Protein AF-A0A838Q785-F1 (afdb_monomer_lite)

Secondary structure (DSSP, 8-state):
--------------------S--PPPHHHHHHHHHIIIIISSPPPHHHHHHHHHHHHHHHHHHHHHHHHHHHHH-GGGGTTTTHHHHHHHIIIIIIIIHHHTTSS--GGGS-HHHHHHHHHHHHHHHHHHHHHHHHHHHH-

Radius of gyration: 18.6 Å; chains: 1; bounding box: 44×34×66 Å

Foldseek 3Di:
DDDDDDPDDDPPDPPDDDDDDDPQQALLLVVLQVCCCVPVVDGDDPVCSVVSSVVSVVVVLVVLLVVLLVVCVVPVVSCPPQQLVSLQVCCCPPVQHDSVVVVSDPHPVVDDPSNSVVSSVVSSVSRNVSSVVSVVVVVVD

Sequence (141 aa):
MNGSNESSSSTQQREQSPDDGEEQEPATVKAAETISEIILGHQLAENEKEIAGDLVHYATGAASGAVYGAAAELAPELTVGAGIPFGTAVWLIVDEGAVPLLGLSKRPTEYPLSTHIYALASHFVYGLTTDIVRRAVRSML

pLDDT: mean 85.97, std 19.48, range [34.5, 98.44]

Structure (mmCIF, N/CA/C/O backbone):
data_AF-A0A838Q785-F1
#
_entry.id   AF-A0A838Q785-F1
#
loop_
_atom_site.group_PDB
_atom_site.id
_atom_site.type_symbol
_atom_site.label_atom_id
_atom_site.label_alt_id
_atom_site.label_comp_id
_atom_site.label_asym_id
_atom_site.label_entity_id
_atom_site.label_seq_id
_atom_site.pdbx_PDB_ins_code
_atom_site.Cartn_x
_atom_site.Cartn_y
_atom_site.Cartn_z
_atom_site.occupancy
_atom_site.B_iso_or_equiv
_atom_site.auth_seq_id
_atom_site.auth_comp_id
_atom_site.auth_asym_id
_atom_site.auth_atom_id
_atom_site.pdbx_PDB_model_num
ATOM 1 N N . MET A 1 1 ? 22.700 -8.355 46.272 1.00 36.47 1 MET A N 1
ATOM 2 C CA . MET A 1 1 ? 22.015 -9.569 45.775 1.00 36.47 1 MET A CA 1
ATOM 3 C C . MET A 1 1 ? 20.771 -9.061 45.054 1.00 36.47 1 MET A C 1
ATOM 5 O O . MET A 1 1 ? 19.942 -8.468 45.722 1.00 36.47 1 MET A O 1
ATOM 9 N N . ASN A 1 2 ? 20.827 -8.853 43.731 1.00 35.06 2 ASN A N 1
ATOM 10 C CA . ASN A 1 2 ? 20.486 -9.832 42.675 1.00 35.06 2 ASN A CA 1
ATOM 11 C C . ASN A 1 2 ? 19.026 -10.299 42.837 1.00 35.06 2 ASN A C 1
ATOM 13 O O . ASN A 1 2 ? 18.711 -10.818 43.896 1.00 35.06 2 ASN A O 1
ATOM 17 N N . GLY A 1 3 ? 18.087 -10.184 41.904 1.00 37.78 3 GLY A N 1
ATOM 18 C CA . GLY A 1 3 ? 18.068 -9.846 40.484 1.00 37.78 3 GLY A CA 1
ATOM 19 C C . GLY A 1 3 ? 16.727 -10.363 39.919 1.00 37.78 3 GLY A C 1
ATOM 20 O O . GLY A 1 3 ? 16.067 -11.172 40.569 1.00 37.78 3 GLY A O 1
ATOM 21 N N . SER A 1 4 ? 16.372 -9.899 38.716 1.00 45.50 4 SER A N 1
ATOM 22 C CA . SER A 1 4 ? 15.449 -10.514 37.740 1.00 45.50 4 SER A CA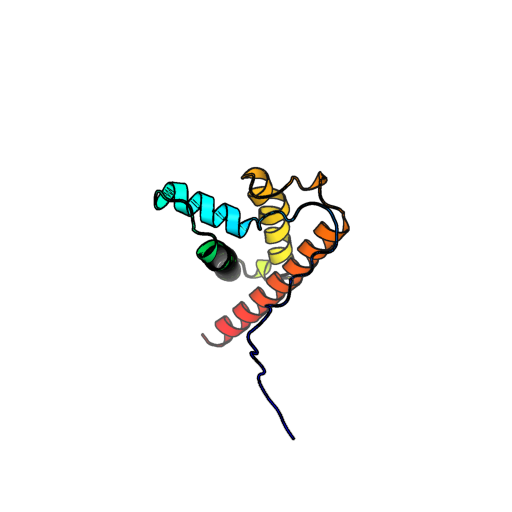 1
ATOM 23 C C . SER A 1 4 ? 13.982 -10.765 38.130 1.00 45.50 4 SER A C 1
ATOM 25 O O . SER A 1 4 ? 13.658 -11.760 38.771 1.00 45.50 4 SER A O 1
ATOM 27 N N . ASN A 1 5 ? 13.082 -9.972 37.539 1.00 41.78 5 ASN A N 1
ATOM 28 C CA . ASN A 1 5 ? 12.186 -10.558 36.540 1.00 41.78 5 ASN A CA 1
ATOM 29 C C . ASN A 1 5 ? 11.825 -9.511 35.473 1.00 41.78 5 ASN A C 1
ATOM 31 O O . ASN A 1 5 ? 10.878 -8.740 35.608 1.00 41.78 5 ASN A O 1
ATOM 35 N N . GLU A 1 6 ? 12.649 -9.470 34.429 1.00 46.41 6 GLU A N 1
ATOM 36 C CA . GLU A 1 6 ? 12.275 -8.923 33.131 1.00 46.41 6 GLU A CA 1
ATOM 37 C C . GLU A 1 6 ? 11.182 -9.825 32.549 1.00 46.41 6 GLU A C 1
ATOM 39 O O . GLU A 1 6 ? 11.419 -11.002 32.289 1.00 46.41 6 GLU A O 1
ATOM 44 N N . SER A 1 7 ? 9.988 -9.277 32.338 1.00 39.44 7 SER A N 1
ATOM 45 C CA . SER A 1 7 ? 9.044 -9.833 31.370 1.00 39.44 7 SER A CA 1
ATOM 46 C C . SER A 1 7 ? 9.024 -8.898 30.175 1.00 39.44 7 SER A C 1
ATOM 48 O O . SER A 1 7 ? 8.155 -8.043 30.027 1.00 39.44 7 SER A O 1
ATOM 50 N N . SER A 1 8 ? 10.052 -9.048 29.351 1.00 44.97 8 SER A N 1
ATOM 51 C CA . SER A 1 8 ? 10.097 -8.547 27.988 1.00 44.97 8 SER A CA 1
ATOM 52 C C . SER A 1 8 ? 9.021 -9.252 27.167 1.00 44.97 8 SER A C 1
ATOM 54 O O . SER A 1 8 ? 9.103 -10.459 26.954 1.00 44.97 8 SER A O 1
ATOM 56 N N . SER A 1 9 ? 8.040 -8.509 26.662 1.00 37.16 9 SER A N 1
ATOM 57 C CA . SER A 1 9 ? 7.435 -8.830 25.370 1.00 37.16 9 SER A CA 1
ATOM 58 C C . SER A 1 9 ? 6.746 -7.596 24.800 1.00 37.16 9 SER A C 1
ATOM 60 O O . SER A 1 9 ? 5.658 -7.215 25.216 1.00 37.16 9 SER A O 1
ATOM 62 N N . SER A 1 10 ? 7.474 -6.944 23.891 1.00 39.97 10 SER A N 1
ATOM 63 C CA . SER A 1 10 ? 6.944 -6.225 22.732 1.00 39.97 10 SER A CA 1
ATOM 64 C C . SER A 1 10 ? 5.705 -5.363 22.970 1.00 39.97 10 SER A C 1
ATOM 66 O O . SER A 1 10 ? 4.616 -5.662 22.490 1.00 39.97 10 SER A O 1
ATOM 68 N N . THR A 1 11 ? 5.915 -4.201 23.584 1.00 37.41 11 THR A N 1
ATOM 69 C CA . THR A 1 11 ? 5.222 -2.993 23.131 1.00 37.41 11 THR A CA 1
ATOM 70 C C . THR A 1 11 ? 5.623 -2.794 21.672 1.00 37.41 11 THR A C 1
ATOM 72 O O . THR A 1 11 ? 6.679 -2.224 21.390 1.00 37.41 11 THR A O 1
ATOM 75 N N . GLN A 1 12 ? 4.844 -3.370 20.751 1.00 43.16 12 GLN A N 1
ATOM 76 C CA . GLN A 1 12 ? 4.947 -3.025 19.346 1.00 43.16 12 GLN A CA 1
ATOM 77 C C . GLN A 1 12 ? 4.800 -1.514 19.251 1.00 43.16 12 GLN A C 1
ATOM 79 O O . GLN A 1 12 ? 3.942 -0.865 19.850 1.00 43.16 12 GLN A O 1
ATOM 84 N N . GLN A 1 13 ? 5.822 -0.982 18.621 1.00 34.50 13 GLN A N 1
ATOM 85 C CA . GLN A 1 13 ? 6.155 0.402 18.456 1.00 34.50 13 GLN A CA 1
ATOM 86 C C . GLN A 1 13 ? 4.940 1.113 17.868 1.00 34.50 13 GLN A C 1
ATOM 88 O O . GLN A 1 13 ? 4.628 0.911 16.702 1.00 34.50 13 GLN A O 1
ATOM 93 N N . ARG A 1 14 ? 4.246 1.913 18.695 1.00 47.00 14 ARG A N 1
ATOM 94 C CA . ARG A 1 14 ? 3.235 2.877 18.244 1.00 47.00 14 ARG A CA 1
ATOM 95 C C . ARG A 1 14 ? 3.743 3.513 16.953 1.00 47.00 14 ARG A C 1
ATOM 97 O O . ARG A 1 14 ? 4.736 4.246 16.996 1.00 47.00 14 ARG A O 1
ATOM 104 N N . GLU A 1 15 ? 3.056 3.268 15.845 1.00 45.94 15 GLU A N 1
ATOM 105 C CA . GLU A 1 15 ? 3.098 4.146 14.685 1.00 45.94 15 GLU A CA 1
ATOM 106 C C . GLU A 1 15 ? 2.505 5.476 15.154 1.00 45.94 15 GLU A C 1
ATOM 108 O O . GLU A 1 15 ? 1.298 5.709 15.137 1.00 45.94 15 GLU A O 1
ATOM 113 N N . GLN A 1 16 ? 3.367 6.309 15.741 1.00 38.91 16 GLN A N 1
ATOM 114 C CA . GLN A 1 16 ? 3.019 7.630 16.237 1.00 38.91 16 GLN A CA 1
ATOM 115 C C . GLN A 1 16 ? 2.728 8.513 15.027 1.00 38.91 16 GLN A C 1
ATOM 117 O O . GLN A 1 16 ? 3.597 9.221 14.523 1.00 38.91 16 GLN A O 1
ATOM 122 N N . SER A 1 17 ? 1.482 8.451 14.569 1.00 46.12 17 SER A N 1
ATOM 123 C CA . SER A 1 17 ? 0.870 9.545 13.833 1.00 46.12 17 SER A CA 1
ATOM 124 C C . SER A 1 17 ? 0.871 10.776 14.747 1.00 46.12 17 SER A C 1
ATOM 126 O O . SER A 1 17 ? 0.459 10.665 15.907 1.00 46.12 17 SER A O 1
ATOM 128 N N . PRO A 1 18 ? 1.369 11.936 14.291 1.00 43.34 18 PRO A N 1
ATOM 129 C CA . PRO A 1 18 ? 1.261 13.153 15.068 1.00 43.34 18 PRO A CA 1
ATOM 130 C C . PRO A 1 18 ? -0.193 13.652 15.039 1.00 43.34 18 PRO A C 1
ATOM 132 O O . PRO A 1 18 ? -0.737 13.895 13.965 1.00 43.34 18 PRO A O 1
ATOM 135 N N . ASP A 1 19 ? -0.723 13.871 16.244 1.00 53.00 19 ASP A N 1
ATOM 136 C CA . ASP A 1 19 ? -1.714 14.890 16.631 1.00 53.00 19 ASP A CA 1
ATOM 137 C C . ASP A 1 19 ? -3.201 14.495 16.835 1.00 53.00 19 ASP A C 1
ATOM 139 O O . ASP A 1 19 ? -3.930 14.141 15.912 1.00 53.00 19 ASP A O 1
ATOM 143 N N . ASP A 1 20 ? -3.596 14.654 18.107 1.00 42.72 20 ASP A N 1
ATOM 144 C CA . ASP A 1 20 ? -4.827 15.219 18.677 1.00 42.72 20 ASP A CA 1
ATOM 145 C C . ASP A 1 20 ? -6.227 14.597 18.475 1.00 42.72 20 ASP A C 1
ATOM 147 O O . ASP A 1 20 ? -6.873 14.702 17.437 1.00 42.72 20 ASP A O 1
ATOM 151 N N . GLY A 1 21 ? -6.780 14.132 19.609 1.00 42.91 21 GLY A N 1
ATOM 152 C CA . GLY A 1 21 ? -8.217 14.136 19.907 1.00 42.91 21 GLY A CA 1
ATOM 153 C C . GLY A 1 21 ? -9.016 12.937 19.391 1.00 42.91 21 GLY A C 1
ATOM 154 O O . GLY A 1 21 ? -9.473 12.927 18.252 1.00 42.91 21 GLY A O 1
ATOM 155 N N . GLU A 1 22 ? -9.279 12.000 20.309 1.00 47.72 22 GLU A N 1
ATOM 156 C CA . GLU A 1 22 ? -9.995 10.721 20.143 1.00 47.72 22 GLU A CA 1
ATOM 157 C C . GLU A 1 22 ? -9.150 9.609 19.503 1.00 47.72 22 GLU A C 1
ATOM 159 O O . GLU A 1 22 ? -8.783 9.674 18.330 1.00 47.72 22 GLU A O 1
ATOM 164 N N . GLU A 1 23 ? -8.858 8.566 20.295 1.00 57.09 23 GLU A N 1
ATOM 165 C CA . GLU A 1 23 ? -8.322 7.287 19.814 1.00 57.09 23 GLU A CA 1
ATOM 166 C C . GLU A 1 23 ? -9.351 6.665 18.861 1.00 57.09 23 GLU A C 1
ATOM 168 O O . GLU A 1 23 ? -10.248 5.929 19.260 1.00 57.09 23 GLU A O 1
ATOM 173 N N . GLN A 1 24 ? -9.278 7.040 17.587 1.00 69.06 24 GLN A N 1
ATOM 174 C CA . GLN A 1 24 ? -10.093 6.438 16.547 1.00 69.06 24 GLN A CA 1
ATOM 175 C C . GLN A 1 24 ? -9.517 5.075 16.200 1.00 69.06 24 GLN A C 1
ATOM 177 O O . GLN A 1 24 ? -8.323 4.954 15.925 1.00 69.06 24 GLN A O 1
ATOM 182 N N . GLU A 1 25 ? -10.381 4.066 16.153 1.00 81.62 25 GLU A N 1
ATOM 183 C CA . GLU A 1 25 ? -9.978 2.753 15.668 1.00 81.62 25 GLU A CA 1
ATOM 184 C C . GLU A 1 25 ? -9.424 2.842 14.236 1.00 81.62 25 GLU A C 1
ATOM 186 O O . GLU A 1 25 ? -10.004 3.554 13.397 1.00 81.62 25 GLU A O 1
ATOM 191 N N . PRO A 1 26 ? -8.328 2.116 13.936 1.00 90.00 26 PRO A N 1
ATOM 192 C CA . PRO A 1 26 ? -7.744 2.076 12.605 1.00 90.00 26 PRO A CA 1
ATOM 193 C C . PRO A 1 26 ? -8.765 1.665 11.542 1.00 90.00 26 PRO A C 1
ATOM 195 O O . PRO A 1 26 ? -9.590 0.775 11.751 1.00 90.00 26 PRO A O 1
ATOM 198 N N . ALA A 1 27 ? -8.667 2.264 10.355 1.00 91.56 27 ALA A N 1
ATOM 199 C CA . ALA A 1 27 ? -9.552 1.946 9.234 1.00 91.56 27 ALA A CA 1
ATOM 200 C C . ALA A 1 27 ? -9.538 0.452 8.861 1.00 91.56 27 ALA A C 1
ATOM 202 O O . ALA A 1 27 ? -10.552 -0.093 8.434 1.00 91.56 27 ALA A O 1
ATOM 203 N N . THR A 1 28 ? -8.400 -0.217 9.044 1.00 91.25 28 THR A N 1
ATOM 204 C CA . THR A 1 28 ? -8.234 -1.650 8.782 1.00 91.25 28 THR A CA 1
ATOM 205 C C . THR A 1 28 ? -8.975 -2.518 9.793 1.00 91.25 28 THR A C 1
ATOM 207 O O . THR A 1 28 ? -9.556 -3.525 9.398 1.00 91.25 28 THR A O 1
ATOM 210 N N . VAL A 1 29 ? -9.032 -2.103 11.063 1.00 93.31 29 VAL A N 1
ATOM 211 C CA . VAL A 1 29 ? -9.843 -2.757 12.101 1.00 93.31 29 VAL A CA 1
ATOM 212 C C . VAL A 1 29 ? -11.322 -2.619 11.761 1.00 93.31 29 VAL A C 1
ATOM 214 O O . VAL A 1 29 ? -12.012 -3.627 11.651 1.00 93.31 29 VAL A O 1
ATOM 217 N N . LYS A 1 30 ? -11.788 -1.403 11.454 1.00 93.62 30 LYS A N 1
ATOM 218 C CA . LYS A 1 30 ? -13.184 -1.171 11.039 1.00 93.62 30 LYS A CA 1
ATOM 219 C C . LYS A 1 30 ? -13.560 -1.952 9.780 1.00 93.62 30 LYS A C 1
ATOM 221 O O . LYS A 1 30 ? -14.676 -2.459 9.660 1.00 93.62 30 LYS A O 1
ATOM 226 N N . ALA A 1 31 ? -12.634 -2.065 8.827 1.00 92.69 31 ALA A N 1
ATOM 227 C CA . ALA A 1 31 ? -12.824 -2.888 7.640 1.00 92.69 31 ALA A CA 1
ATOM 228 C C . ALA A 1 31 ? -12.941 -4.373 8.009 1.00 92.69 31 ALA A C 1
ATOM 230 O O . ALA A 1 31 ? -13.843 -5.050 7.519 1.00 92.69 31 ALA A O 1
ATOM 231 N N . ALA A 1 32 ? -12.067 -4.871 8.886 1.00 93.19 32 ALA A N 1
ATOM 232 C CA . ALA A 1 32 ? -12.105 -6.248 9.361 1.00 93.19 32 ALA A CA 1
ATOM 233 C C . ALA A 1 32 ? -13.408 -6.563 10.110 1.00 93.19 32 ALA A C 1
ATOM 235 O O . ALA A 1 32 ? -14.019 -7.600 9.857 1.00 93.19 32 ALA A O 1
ATOM 236 N N . GLU A 1 33 ? -13.876 -5.653 10.963 1.00 94.25 33 GLU A N 1
ATOM 237 C CA . GLU A 1 33 ? -15.164 -5.765 11.653 1.00 94.25 33 GLU A CA 1
ATOM 238 C C . GLU A 1 33 ? -16.324 -5.804 10.659 1.00 94.25 33 GLU A C 1
ATOM 240 O O . GLU A 1 33 ? -17.125 -6.735 10.697 1.00 94.25 33 GLU A O 1
ATOM 245 N N . THR A 1 34 ? -16.362 -4.867 9.706 1.00 92.19 34 THR A N 1
ATOM 246 C CA . THR A 1 34 ? -17.395 -4.822 8.657 1.00 92.19 34 THR A CA 1
ATOM 247 C C . THR A 1 34 ? -17.432 -6.129 7.858 1.00 92.19 34 THR A C 1
ATOM 249 O O . THR A 1 34 ? -18.500 -6.675 7.579 1.00 92.19 34 THR A O 1
ATOM 252 N N . ILE A 1 35 ? -16.262 -6.667 7.500 1.00 92.19 35 ILE A N 1
ATOM 253 C CA . ILE A 1 35 ? -16.138 -7.950 6.797 1.00 92.19 35 ILE A CA 1
ATOM 254 C C . ILE A 1 35 ? -16.646 -9.099 7.675 1.00 92.19 35 ILE A C 1
ATOM 256 O O . ILE A 1 35 ? -17.406 -9.940 7.193 1.00 92.19 35 ILE A O 1
ATOM 260 N N . SER A 1 36 ? -16.250 -9.141 8.947 1.00 92.94 36 SER A N 1
ATOM 261 C CA . SER A 1 36 ? -16.668 -10.180 9.889 1.00 92.94 36 SER A CA 1
ATOM 262 C C . SER A 1 36 ? -18.183 -10.180 10.084 1.00 92.94 36 SER A C 1
ATOM 264 O O . SER A 1 36 ? -18.823 -11.225 9.971 1.00 92.94 36 SER A O 1
ATOM 266 N N . GLU A 1 37 ? -18.789 -9.012 10.279 1.00 93.19 37 GLU A N 1
ATOM 267 C CA . GLU A 1 37 ? -20.236 -8.889 10.450 1.00 93.19 37 GLU A CA 1
ATOM 268 C C . GLU A 1 37 ? -21.004 -9.343 9.205 1.00 93.19 37 GLU A C 1
ATOM 270 O O . GLU A 1 37 ? -21.963 -10.108 9.316 1.00 93.19 37 GLU A O 1
ATOM 275 N N . ILE A 1 38 ? -20.577 -8.910 8.015 1.00 93.50 38 ILE A N 1
ATOM 276 C CA . ILE A 1 38 ? -21.291 -9.190 6.762 1.00 93.50 38 ILE A CA 1
ATOM 277 C C . ILE A 1 38 ? -21.089 -10.637 6.299 1.00 93.50 38 ILE A C 1
ATOM 279 O O . ILE A 1 38 ? -22.028 -11.256 5.795 1.00 93.50 38 ILE A O 1
ATOM 283 N N . ILE A 1 39 ? -19.870 -11.169 6.419 1.00 93.44 39 ILE A N 1
ATOM 284 C CA . ILE A 1 39 ? -19.494 -12.462 5.830 1.00 93.44 39 ILE A CA 1
ATOM 285 C C . ILE A 1 39 ? -19.565 -13.594 6.857 1.00 93.44 39 ILE A C 1
ATOM 287 O O . ILE A 1 39 ? -20.065 -14.672 6.535 1.00 93.44 39 ILE A O 1
ATOM 291 N N . LEU A 1 40 ? -19.062 -13.370 8.074 1.00 91.75 40 LEU A N 1
ATOM 292 C CA . LEU A 1 40 ? -18.986 -14.389 9.130 1.00 91.75 40 LEU A CA 1
ATOM 293 C C . LEU A 1 40 ? -20.184 -14.332 10.089 1.00 91.75 40 LEU A C 1
ATOM 295 O O . LEU A 1 40 ? -20.439 -15.296 10.810 1.00 91.75 40 LEU A O 1
ATOM 299 N N . GLY A 1 41 ? -20.943 -13.232 10.077 1.00 92.94 41 GLY A N 1
ATOM 300 C CA . GLY A 1 41 ? -22.153 -13.062 10.877 1.00 92.94 41 GLY A CA 1
ATOM 301 C C . GLY A 1 41 ? -21.891 -12.766 12.354 1.00 92.94 41 GLY A C 1
ATOM 302 O O . GLY A 1 41 ? -22.788 -12.964 13.174 1.00 92.94 41 GLY A O 1
ATOM 303 N N . HIS A 1 42 ? -20.684 -12.321 12.715 1.00 92.12 42 HIS A N 1
ATOM 304 C CA . HIS A 1 42 ? -20.349 -11.943 14.087 1.00 92.12 42 HIS A CA 1
ATOM 305 C C . HIS A 1 42 ? -19.394 -10.747 14.144 1.00 92.12 42 HIS A C 1
ATOM 307 O O . HIS A 1 42 ? -18.607 -10.516 13.228 1.00 92.12 42 HIS A O 1
ATOM 313 N N . GLN A 1 43 ? -19.449 -10.015 15.256 1.00 93.31 43 GLN A N 1
ATOM 314 C CA . GLN A 1 43 ? -18.463 -8.989 15.596 1.00 93.31 43 GLN A CA 1
ATOM 315 C C . GLN A 1 43 ? -17.145 -9.638 16.024 1.00 93.31 43 GLN A C 1
ATOM 317 O O . GLN A 1 43 ? -17.148 -10.737 16.588 1.00 93.31 43 GLN A O 1
ATOM 322 N N . LEU A 1 44 ? -16.031 -8.958 15.759 1.00 92.50 44 LEU A N 1
ATOM 323 C CA . LEU A 1 44 ? -14.720 -9.370 16.253 1.00 92.50 44 LEU A CA 1
ATOM 324 C C . LEU A 1 44 ? -14.622 -9.097 17.756 1.00 92.50 44 LEU A C 1
ATOM 326 O O . LEU A 1 44 ? -15.061 -8.050 18.237 1.00 92.50 44 LEU A O 1
ATOM 330 N N . ALA A 1 45 ? -14.033 -10.026 18.503 1.00 92.44 45 ALA A N 1
ATOM 331 C CA . ALA A 1 45 ? -13.664 -9.763 19.887 1.00 92.44 45 ALA A CA 1
ATOM 332 C C . ALA A 1 45 ? -12.483 -8.777 19.948 1.00 92.44 45 ALA A C 1
ATOM 334 O O . ALA A 1 45 ? -11.659 -8.722 19.038 1.00 92.44 45 ALA A O 1
ATOM 335 N N . GLU A 1 46 ? -12.349 -8.031 21.048 1.00 89.88 46 GLU A N 1
ATOM 336 C CA . GLU A 1 46 ? -11.272 -7.037 21.228 1.00 89.88 46 GLU A CA 1
ATOM 337 C C . GLU A 1 46 ? -9.866 -7.613 20.992 1.00 89.88 46 GLU A C 1
ATOM 339 O O . GLU A 1 46 ? -9.012 -6.970 20.392 1.00 89.88 46 GLU A O 1
ATOM 344 N N . ASN A 1 47 ? -9.629 -8.865 21.392 1.00 90.88 47 ASN A N 1
ATOM 345 C CA . ASN A 1 47 ? -8.348 -9.542 21.182 1.00 90.88 47 ASN A CA 1
ATOM 346 C C . ASN A 1 47 ? -8.112 -10.006 19.729 1.00 90.88 47 ASN A C 1
ATOM 348 O O . ASN A 1 47 ? -7.021 -10.478 19.419 1.00 90.88 47 ASN A O 1
ATOM 352 N N . GLU A 1 48 ? -9.129 -9.953 18.868 1.00 91.50 48 GLU A N 1
ATOM 353 C CA . GLU A 1 48 ? -9.060 -10.338 17.453 1.00 91.50 48 GLU A CA 1
ATOM 354 C C . GLU A 1 48 ? -8.867 -9.124 16.541 1.00 91.50 48 GLU A C 1
ATOM 356 O O . GLU A 1 48 ? -8.294 -9.267 15.461 1.00 91.50 48 GLU A O 1
ATOM 361 N N . LYS A 1 49 ? -9.312 -7.937 16.978 1.00 92.56 49 LYS A N 1
ATOM 362 C CA . LYS A 1 49 ? -9.295 -6.699 16.186 1.00 92.56 49 LYS A CA 1
ATOM 363 C C . LYS A 1 49 ? -7.919 -6.368 15.624 1.00 92.56 49 LYS A C 1
ATOM 365 O O . LYS A 1 49 ? -7.814 -6.086 14.436 1.00 92.56 49 LYS A O 1
ATOM 370 N N . GLU A 1 50 ? -6.877 -6.442 16.451 1.00 91.94 50 GLU A N 1
ATOM 371 C CA 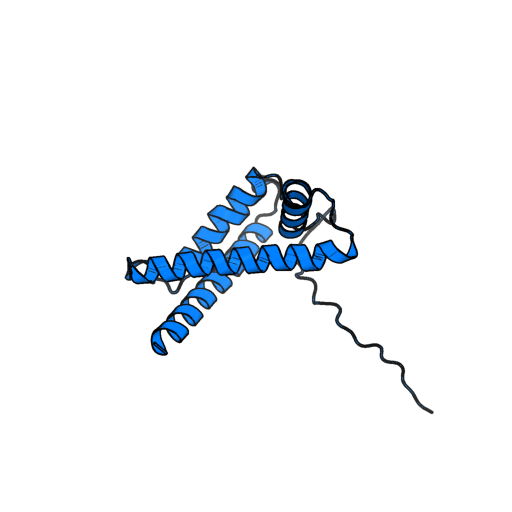. GLU A 1 50 ? -5.499 -6.132 16.045 1.00 91.94 50 GLU A CA 1
ATOM 372 C C . GLU A 1 50 ? -5.034 -7.057 14.911 1.00 91.94 50 GLU A C 1
ATOM 374 O O . GLU A 1 50 ? -4.715 -6.598 13.817 1.00 91.94 50 GLU A O 1
ATOM 379 N N . ILE A 1 51 ? -5.117 -8.374 15.122 1.00 94.56 51 ILE A N 1
ATOM 380 C CA . ILE A 1 51 ? -4.687 -9.376 14.136 1.00 94.56 51 ILE A CA 1
ATOM 381 C C . ILE A 1 51 ? -5.518 -9.282 12.851 1.00 94.56 51 ILE A C 1
ATOM 383 O O . ILE A 1 51 ? -4.989 -9.422 11.746 1.00 94.56 51 ILE A O 1
ATOM 387 N N . ALA A 1 52 ? -6.827 -9.064 12.975 1.00 93.00 52 ALA A N 1
ATOM 388 C CA . ALA A 1 52 ? -7.714 -8.954 11.827 1.00 93.00 52 ALA A CA 1
ATOM 389 C C . ALA A 1 52 ? -7.457 -7.660 11.034 1.00 93.00 52 ALA A C 1
ATOM 391 O O . ALA A 1 52 ? -7.445 -7.688 9.801 1.00 93.00 52 ALA A O 1
ATOM 392 N N . GLY A 1 53 ? -7.192 -6.549 11.726 1.00 93.44 53 GLY A N 1
ATOM 393 C CA . GLY A 1 53 ? -6.778 -5.285 11.124 1.00 93.44 53 GLY A CA 1
ATOM 394 C C . GLY A 1 53 ? -5.460 -5.421 10.364 1.00 93.44 53 GLY A C 1
ATOM 395 O O . GLY A 1 53 ? -5.388 -5.035 9.196 1.00 93.44 53 GLY A O 1
ATOM 396 N N . ASP A 1 54 ? -4.449 -6.047 10.966 1.00 94.94 54 ASP A N 1
ATOM 397 C CA . ASP A 1 54 ? -3.166 -6.327 10.310 1.00 94.94 54 ASP A CA 1
ATOM 398 C C . ASP A 1 54 ? -3.343 -7.217 9.080 1.00 94.94 54 ASP A C 1
ATOM 400 O O . ASP A 1 54 ? -2.758 -6.964 8.024 1.00 94.94 54 ASP A O 1
ATOM 404 N N . LEU A 1 55 ? -4.193 -8.242 9.178 1.00 96.44 55 LEU A N 1
ATOM 405 C CA . LEU A 1 55 ? -4.492 -9.113 8.048 1.00 96.44 55 LEU A CA 1
ATOM 406 C C . LEU A 1 55 ? -5.100 -8.324 6.884 1.00 96.44 55 LEU A C 1
ATOM 408 O O . LEU A 1 55 ? -4.661 -8.491 5.745 1.00 96.44 55 LEU A O 1
ATOM 412 N N . VAL A 1 56 ? -6.072 -7.445 7.152 1.00 95.44 56 VAL A N 1
ATOM 413 C CA . VAL A 1 56 ? -6.652 -6.562 6.128 1.00 95.44 56 VAL A CA 1
ATOM 414 C C . VAL A 1 56 ? -5.593 -5.618 5.556 1.00 95.44 56 VAL A C 1
ATOM 416 O O . VAL A 1 56 ? -5.546 -5.433 4.336 1.00 95.44 56 VAL A O 1
ATOM 419 N N . HIS A 1 57 ? -4.720 -5.063 6.399 1.00 94.56 57 HIS A N 1
ATOM 420 C CA . HIS A 1 57 ? -3.638 -4.176 5.976 1.00 94.56 57 HIS A CA 1
ATOM 421 C C . HIS A 1 57 ? -2.689 -4.878 4.994 1.00 94.56 57 HIS A C 1
ATOM 423 O O . HIS A 1 57 ? -2.523 -4.442 3.849 1.00 94.56 57 HIS A O 1
ATOM 429 N N . TYR A 1 58 ? -2.126 -6.020 5.398 1.00 96.38 58 TYR A N 1
ATOM 430 C CA . TYR A 1 58 ? -1.200 -6.787 4.569 1.00 96.38 58 TYR A CA 1
ATOM 431 C C . TYR A 1 58 ? -1.866 -7.358 3.319 1.00 96.38 58 TYR A C 1
ATOM 433 O O . TYR A 1 58 ? -1.245 -7.355 2.256 1.00 96.38 58 TYR A O 1
ATOM 441 N N . ALA A 1 59 ? -3.121 -7.811 3.404 1.00 96.69 59 ALA A N 1
ATOM 442 C CA . ALA A 1 59 ? -3.858 -8.298 2.240 1.00 96.69 59 ALA A CA 1
ATOM 443 C C . ALA A 1 59 ? -4.075 -7.185 1.205 1.00 96.69 59 ALA A C 1
ATOM 445 O O . ALA A 1 59 ? -3.851 -7.402 0.012 1.00 96.69 59 ALA A O 1
ATOM 446 N N . THR A 1 60 ? -4.446 -5.985 1.656 1.00 95.50 60 THR A N 1
ATOM 447 C CA . THR A 1 60 ? -4.640 -4.817 0.784 1.00 95.50 60 THR A CA 1
ATOM 448 C C . THR A 1 60 ? -3.329 -4.402 0.116 1.00 95.50 60 THR A C 1
ATOM 450 O O . THR A 1 60 ? -3.292 -4.195 -1.102 1.00 95.50 60 THR A O 1
ATOM 453 N N . GLY A 1 61 ? -2.234 -4.348 0.882 1.00 96.44 61 GLY A N 1
ATOM 454 C CA . GLY A 1 61 ? -0.897 -4.079 0.352 1.00 96.44 61 GLY A CA 1
ATOM 455 C C . GLY A 1 61 ? -0.459 -5.134 -0.667 1.00 96.44 61 GLY A C 1
ATOM 456 O O . GLY A 1 61 ? -0.132 -4.811 -1.808 1.00 96.44 61 GLY A O 1
ATOM 457 N N . ALA A 1 62 ? -0.541 -6.418 -0.316 1.00 97.62 62 ALA A N 1
ATOM 458 C CA . ALA A 1 62 ? -0.155 -7.511 -1.206 1.00 97.62 62 ALA A CA 1
ATOM 459 C C . ALA A 1 62 ? -0.964 -7.516 -2.515 1.00 97.62 62 ALA A C 1
ATOM 461 O O . ALA A 1 62 ? -0.383 -7.654 -3.594 1.00 97.62 62 ALA A O 1
ATOM 462 N N . ALA A 1 63 ? -2.284 -7.312 -2.443 1.00 97.81 63 ALA A N 1
ATOM 463 C CA . ALA A 1 63 ? -3.141 -7.217 -3.622 1.00 97.81 63 ALA A CA 1
ATOM 464 C C . ALA A 1 63 ? -2.754 -6.025 -4.512 1.00 97.81 63 ALA A C 1
ATOM 466 O O . ALA A 1 63 ? -2.616 -6.177 -5.727 1.00 97.81 63 ALA A O 1
ATOM 467 N N . SER A 1 64 ? -2.504 -4.859 -3.912 1.00 97.38 64 SER A N 1
ATOM 468 C CA . SER A 1 64 ? -2.062 -3.662 -4.637 1.00 97.38 64 SER A CA 1
ATOM 469 C C . SER A 1 64 ? -0.713 -3.886 -5.330 1.00 97.38 64 SER A C 1
ATOM 471 O O . SER A 1 64 ? -0.551 -3.547 -6.504 1.00 97.38 64 SER A O 1
ATOM 473 N N . GLY A 1 65 ? 0.246 -4.512 -4.641 1.00 97.50 65 GLY A N 1
ATOM 474 C CA . GLY A 1 65 ? 1.542 -4.884 -5.208 1.00 97.50 65 GLY A CA 1
ATOM 475 C C . GLY A 1 65 ? 1.430 -5.909 -6.342 1.00 97.50 65 GLY A C 1
ATOM 476 O O . GLY A 1 65 ? 2.133 -5.787 -7.345 1.00 97.50 65 GLY A O 1
ATOM 477 N N . ALA A 1 66 ? 0.512 -6.875 -6.241 1.00 97.69 66 ALA A N 1
ATOM 478 C CA . ALA A 1 66 ? 0.239 -7.836 -7.310 1.00 97.69 66 ALA A CA 1
ATOM 479 C C . ALA A 1 66 ? -0.337 -7.154 -8.561 1.00 97.69 66 ALA A C 1
ATOM 481 O O . ALA A 1 66 ? 0.105 -7.445 -9.675 1.00 97.69 66 ALA A O 1
ATOM 482 N N . VAL A 1 67 ? -1.266 -6.205 -8.385 1.00 97.31 67 VAL A N 1
ATOM 483 C CA . VAL A 1 67 ? -1.792 -5.376 -9.482 1.00 97.31 67 VAL A CA 1
ATOM 484 C C . VAL A 1 67 ? -0.668 -4.577 -10.140 1.00 97.31 67 VAL A C 1
ATOM 486 O O . VAL A 1 67 ? -0.555 -4.589 -11.365 1.00 97.31 67 VAL A O 1
ATOM 489 N N . TYR A 1 68 ? 0.202 -3.938 -9.350 1.00 97.62 68 TYR A N 1
ATOM 490 C CA . TYR A 1 68 ? 1.357 -3.211 -9.881 1.00 97.62 68 TYR A CA 1
ATOM 491 C C . TYR A 1 68 ? 2.319 -4.123 -10.647 1.00 97.62 68 TYR A C 1
ATOM 493 O O . TYR A 1 68 ? 2.730 -3.788 -11.756 1.00 97.62 68 TYR A O 1
ATOM 501 N N . GLY A 1 69 ? 2.643 -5.291 -10.088 1.00 96.75 69 GLY A N 1
ATOM 502 C CA . GLY A 1 69 ? 3.487 -6.292 -10.733 1.00 96.75 69 GLY A CA 1
ATOM 503 C C . GLY A 1 69 ? 2.920 -6.734 -12.081 1.00 96.75 69 GLY A C 1
ATOM 504 O O . GLY A 1 69 ? 3.633 -6.689 -13.076 1.00 96.75 69 GLY A O 1
ATOM 505 N N . ALA A 1 70 ? 1.632 -7.078 -12.143 1.00 97.06 70 ALA A N 1
ATOM 506 C CA . ALA A 1 70 ? 0.971 -7.446 -13.395 1.00 97.06 70 ALA A CA 1
ATOM 507 C C . ALA A 1 70 ? 0.966 -6.293 -14.414 1.00 97.06 70 ALA A C 1
ATOM 509 O O . ALA A 1 70 ? 1.272 -6.503 -15.588 1.00 97.06 70 ALA A O 1
ATOM 510 N N . ALA A 1 71 ? 0.669 -5.068 -13.973 1.00 96.44 71 ALA A N 1
ATOM 511 C CA . ALA A 1 71 ? 0.671 -3.889 -14.834 1.00 96.44 71 ALA A CA 1
ATOM 512 C C . ALA A 1 71 ? 2.068 -3.587 -15.402 1.00 96.44 71 ALA A C 1
ATOM 514 O O . ALA A 1 71 ? 2.188 -3.271 -16.584 1.00 96.44 71 ALA A O 1
ATOM 515 N N . ALA A 1 72 ? 3.119 -3.745 -14.595 1.00 96.38 72 ALA A N 1
ATOM 516 C CA . ALA A 1 72 ? 4.506 -3.555 -15.012 1.00 96.38 72 ALA A CA 1
ATOM 517 C C . ALA A 1 72 ? 4.943 -4.525 -16.123 1.00 96.38 72 ALA A C 1
ATOM 519 O O . ALA A 1 72 ? 5.809 -4.179 -16.923 1.00 96.38 72 ALA A O 1
ATOM 520 N N . GLU A 1 73 ? 4.346 -5.718 -16.190 1.00 95.44 73 GLU A N 1
ATOM 521 C CA . GLU A 1 73 ? 4.620 -6.690 -17.254 1.00 95.44 73 GLU A CA 1
ATOM 522 C C . GLU A 1 73 ? 3.872 -6.394 -18.552 1.00 95.44 73 GLU A C 1
ATOM 524 O O . GLU A 1 73 ? 4.358 -6.712 -19.636 1.00 95.44 73 GLU A O 1
ATOM 529 N N . LEU A 1 74 ? 2.698 -5.770 -18.455 1.00 96.50 74 LEU A N 1
ATOM 530 C CA . LEU A 1 74 ? 1.896 -5.389 -19.618 1.00 96.50 74 LEU A CA 1
ATOM 531 C C . LEU A 1 74 ? 2.337 -4.047 -20.217 1.00 96.50 74 LEU A C 1
ATOM 533 O O . LEU A 1 74 ? 2.247 -3.864 -21.429 1.00 96.50 74 LEU A O 1
ATOM 537 N N . ALA A 1 75 ? 2.800 -3.121 -19.377 1.00 95.56 75 ALA A N 1
ATOM 538 C CA . ALA A 1 75 ? 3.230 -1.780 -19.756 1.00 95.56 75 ALA A CA 1
ATOM 539 C C . ALA A 1 75 ? 4.475 -1.381 -18.940 1.00 95.56 75 ALA A C 1
ATOM 541 O O . ALA A 1 75 ? 4.357 -0.763 -17.873 1.00 95.56 75 ALA A O 1
ATOM 542 N N . PRO A 1 76 ? 5.688 -1.727 -19.413 1.00 92.25 76 PRO A N 1
ATOM 543 C CA . PRO A 1 76 ? 6.934 -1.437 -18.705 1.00 92.25 76 PRO A CA 1
ATOM 544 C C . PRO A 1 76 ? 7.155 0.054 -18.418 1.00 92.25 76 PRO A C 1
ATOM 546 O O . PRO A 1 76 ? 7.875 0.393 -17.474 1.00 92.25 76 PRO A O 1
ATOM 549 N N . GLU A 1 77 ? 6.521 0.959 -19.173 1.00 93.62 77 GLU A N 1
ATOM 550 C CA . GLU A 1 77 ? 6.587 2.404 -18.930 1.00 93.62 77 GLU A CA 1
ATOM 551 C C . GLU A 1 77 ? 6.017 2.791 -17.554 1.00 93.62 77 GLU A C 1
ATOM 553 O O . GLU A 1 77 ? 6.455 3.779 -16.966 1.00 93.62 77 GLU A O 1
ATOM 558 N N . LEU A 1 78 ? 5.114 1.981 -16.982 1.00 90.50 78 LEU A N 1
ATOM 559 C CA . LEU A 1 78 ? 4.564 2.178 -15.632 1.00 90.50 78 LEU A CA 1
ATOM 560 C C . LEU A 1 78 ? 5.595 1.944 -14.515 1.00 90.50 78 LEU A C 1
ATOM 562 O O . LEU A 1 78 ? 5.343 2.252 -13.349 1.00 90.50 78 LEU A O 1
ATOM 566 N N . THR A 1 79 ? 6.771 1.409 -14.851 1.00 91.69 79 THR A N 1
ATOM 567 C CA . THR A 1 79 ? 7.883 1.234 -13.902 1.00 91.69 79 THR A CA 1
ATOM 568 C C . THR A 1 79 ? 8.787 2.465 -13.799 1.00 91.69 79 THR A C 1
ATOM 570 O O . THR A 1 79 ? 9.668 2.527 -12.931 1.00 91.69 79 THR A O 1
ATOM 573 N N . VAL A 1 80 ? 8.580 3.471 -14.660 1.00 91.31 80 VAL A N 1
ATOM 574 C CA . VAL A 1 80 ? 9.298 4.747 -14.585 1.00 91.31 80 VAL A CA 1
ATOM 575 C C . VAL A 1 80 ? 8.979 5.438 -13.256 1.00 91.31 80 VAL A C 1
ATOM 577 O O . VAL A 1 80 ? 7.839 5.466 -12.801 1.00 91.31 80 VAL A O 1
ATOM 580 N N . GLY A 1 81 ? 10.009 5.993 -12.612 1.00 92.81 81 GLY A N 1
ATOM 581 C CA . GLY A 1 81 ? 9.872 6.620 -11.295 1.00 92.81 81 GLY A CA 1
ATOM 582 C C . GLY A 1 81 ? 9.935 5.644 -10.116 1.00 92.81 81 GLY A C 1
ATOM 583 O O . GLY A 1 81 ? 9.558 6.024 -9.014 1.00 92.81 81 GLY A O 1
ATOM 584 N N . ALA A 1 82 ? 10.415 4.412 -10.332 1.00 93.88 82 ALA A N 1
ATOM 585 C CA . ALA A 1 82 ? 10.735 3.442 -9.279 1.00 93.88 82 ALA A CA 1
ATOM 586 C C . ALA A 1 82 ? 9.578 3.192 -8.293 1.00 93.88 82 ALA A C 1
ATOM 588 O O . ALA A 1 82 ? 9.774 3.201 -7.084 1.00 93.88 82 ALA A O 1
ATOM 589 N N . GLY A 1 83 ? 8.352 3.047 -8.804 1.00 95.50 83 GLY A N 1
ATOM 590 C CA . GLY A 1 83 ? 7.163 2.787 -7.986 1.00 95.50 83 GLY A CA 1
ATOM 591 C C . GLY A 1 83 ? 6.608 3.990 -7.212 1.00 95.50 83 GLY A C 1
ATOM 592 O O . GLY A 1 83 ? 5.530 3.876 -6.634 1.00 95.50 83 GLY A O 1
ATOM 593 N N . ILE A 1 84 ? 7.254 5.163 -7.241 1.00 97.50 84 ILE A N 1
ATOM 594 C CA . ILE A 1 84 ? 6.743 6.379 -6.579 1.00 97.50 84 ILE A CA 1
ATOM 595 C C . ILE A 1 84 ? 5.374 6.815 -7.134 1.00 97.50 84 ILE A C 1
ATOM 597 O O . ILE A 1 84 ? 4.469 7.061 -6.329 1.00 97.50 84 ILE A O 1
ATOM 601 N N . PRO A 1 85 ? 5.142 6.862 -8.467 1.00 97.31 85 PRO A N 1
ATOM 602 C CA . PRO A 1 85 ? 3.811 7.172 -8.993 1.00 97.31 85 PRO A CA 1
ATOM 603 C C . PRO A 1 85 ? 2.749 6.158 -8.553 1.00 97.31 85 PRO A C 1
ATOM 605 O O . PRO A 1 85 ? 1.619 6.540 -8.265 1.00 97.31 85 PRO A O 1
ATOM 608 N N . PHE A 1 86 ? 3.119 4.878 -8.445 1.00 97.62 86 PHE A N 1
ATOM 609 C CA . PHE A 1 86 ? 2.229 3.830 -7.948 1.00 97.62 86 PHE A CA 1
ATOM 610 C C . PHE A 1 86 ? 1.860 4.052 -6.476 1.00 97.62 86 PHE A C 1
ATOM 612 O O . PHE A 1 86 ? 0.677 4.086 -6.155 1.00 97.62 86 PHE A O 1
ATOM 619 N N . GLY A 1 87 ? 2.841 4.285 -5.599 1.00 97.38 87 GLY A N 1
ATOM 620 C CA . GLY A 1 87 ? 2.582 4.606 -4.192 1.00 97.38 87 GLY A CA 1
ATOM 621 C C . GLY A 1 87 ? 1.677 5.832 -4.032 1.00 97.38 87 GLY A C 1
ATOM 622 O O . GLY A 1 87 ? 0.703 5.792 -3.287 1.00 97.38 87 GLY A O 1
ATOM 623 N N . THR A 1 88 ? 1.931 6.884 -4.818 1.00 97.88 88 THR A N 1
ATOM 624 C CA . THR A 1 88 ? 1.080 8.090 -4.868 1.00 97.88 88 THR A CA 1
ATOM 625 C C . THR A 1 88 ? -0.363 7.756 -5.244 1.00 97.88 88 THR A C 1
ATOM 627 O O . THR A 1 88 ? -1.298 8.272 -4.637 1.00 97.88 88 THR A O 1
ATOM 630 N N . ALA A 1 89 ? -0.551 6.898 -6.251 1.00 97.38 89 ALA A N 1
ATOM 631 C CA . ALA A 1 89 ? -1.875 6.478 -6.687 1.00 97.38 89 ALA A CA 1
ATOM 632 C C . ALA A 1 89 ? -2.598 5.666 -5.604 1.00 97.38 89 ALA A C 1
ATOM 634 O O . ALA A 1 89 ? -3.790 5.874 -5.406 1.00 97.38 89 ALA A O 1
ATOM 635 N N . VAL A 1 90 ? -1.889 4.792 -4.880 1.00 97.50 90 VAL A N 1
ATOM 636 C CA . VAL A 1 90 ? -2.463 4.043 -3.752 1.00 97.50 90 VAL A CA 1
ATOM 637 C C . VAL A 1 90 ? -2.925 4.995 -2.652 1.00 97.50 90 VAL A C 1
ATOM 639 O O . VAL A 1 90 ? -4.087 4.916 -2.276 1.00 97.50 90 VAL A O 1
ATOM 642 N N . TRP A 1 91 ? -2.085 5.942 -2.2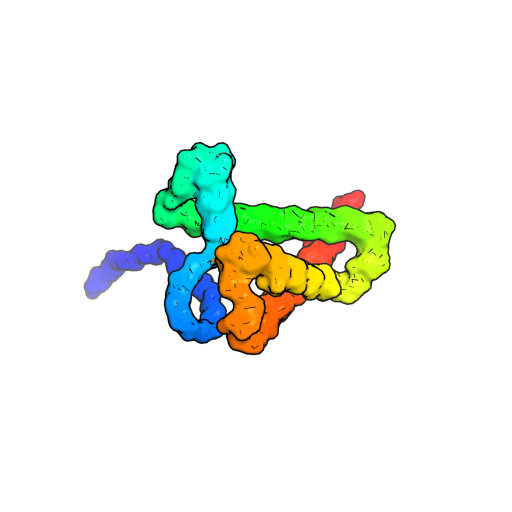21 1.00 97.44 91 TRP A N 1
ATOM 643 C CA . TRP A 1 91 ? -2.475 6.962 -1.238 1.00 97.44 91 TRP A CA 1
ATOM 644 C C . TRP A 1 91 ? -3.739 7.716 -1.673 1.00 97.44 91 TRP A C 1
ATOM 646 O O . TRP A 1 91 ? -4.721 7.793 -0.940 1.00 97.44 91 TRP A O 1
ATOM 656 N N . LEU A 1 92 ? -3.751 8.222 -2.908 1.00 97.50 92 LEU A N 1
ATOM 657 C CA . LEU A 1 92 ? -4.869 9.019 -3.406 1.00 97.50 92 LEU A CA 1
ATOM 658 C C . LEU A 1 92 ? -6.169 8.207 -3.520 1.00 97.50 92 LEU A C 1
ATOM 660 O O . LEU A 1 92 ? -7.253 8.719 -3.254 1.00 97.50 92 LEU A O 1
ATOM 664 N N . ILE A 1 93 ? -6.082 6.954 -3.966 1.00 96.8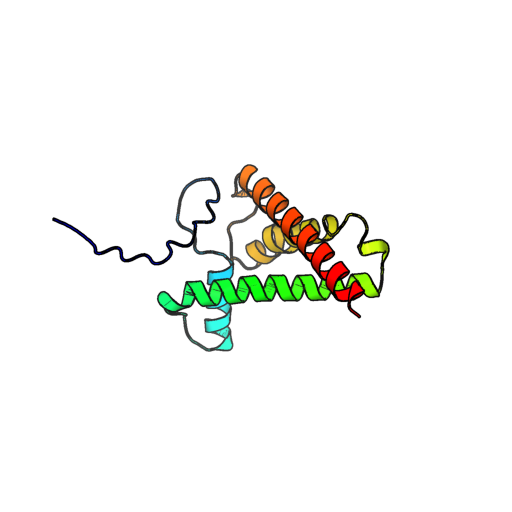1 93 ILE A N 1
ATOM 665 C CA . ILE A 1 93 ? -7.260 6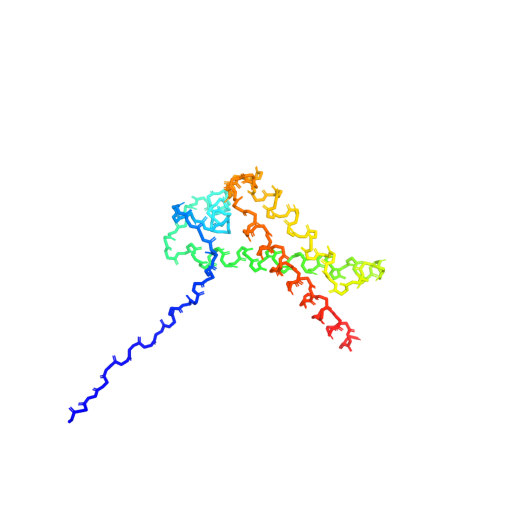.112 -4.196 1.00 96.81 93 ILE A CA 1
ATOM 666 C C . ILE A 1 93 ? -7.779 5.529 -2.883 1.00 96.81 93 ILE A C 1
ATOM 668 O O . ILE A 1 93 ? -8.992 5.469 -2.691 1.00 96.81 93 ILE A O 1
ATOM 672 N N . VAL A 1 94 ? -6.887 5.074 -2.005 1.00 94.50 94 VAL A N 1
ATOM 673 C CA . VAL A 1 94 ? -7.245 4.351 -0.783 1.00 94.50 94 VAL A CA 1
ATOM 674 C C . VAL A 1 94 ? -7.484 5.333 0.357 1.00 94.50 94 VAL A C 1
ATOM 676 O O . VAL A 1 94 ? -8.623 5.437 0.811 1.00 94.50 94 VAL A O 1
ATOM 679 N N . ASP A 1 95 ? -6.466 6.089 0.763 1.00 91.62 95 ASP A N 1
ATOM 680 C CA . ASP A 1 95 ? -6.510 6.933 1.964 1.00 91.62 95 ASP A CA 1
ATOM 681 C C . ASP A 1 95 ? -7.387 8.171 1.766 1.00 91.62 95 ASP A C 1
ATOM 683 O O . ASP A 1 95 ? -8.195 8.511 2.627 1.00 91.62 95 ASP A O 1
ATOM 687 N N . GLU A 1 96 ? -7.272 8.831 0.613 1.00 94.00 96 GLU A N 1
ATOM 688 C CA . GLU A 1 96 ? -8.035 10.056 0.328 1.00 94.00 96 GLU A CA 1
ATOM 689 C C . GLU A 1 96 ? -9.414 9.775 -0.294 1.00 94.00 96 GLU A C 1
ATOM 691 O O . GLU A 1 96 ? -10.256 10.672 -0.393 1.00 94.00 96 GLU A O 1
ATOM 696 N N . GLY A 1 97 ? -9.653 8.535 -0.731 1.00 95.31 97 GLY A N 1
ATOM 697 C CA . GLY A 1 97 ? -10.822 8.146 -1.516 1.00 95.31 97 GLY A CA 1
ATOM 698 C C . GLY A 1 97 ? -11.652 7.051 -0.859 1.00 95.31 97 GLY A C 1
ATOM 699 O O . GLY A 1 97 ? -12.685 7.322 -0.244 1.00 95.31 97 GLY A O 1
ATOM 700 N N . ALA A 1 98 ? -11.234 5.800 -1.041 1.00 94.12 98 ALA A N 1
ATOM 701 C CA . ALA A 1 98 ? -12.010 4.620 -0.682 1.00 94.12 98 ALA A CA 1
ATOM 702 C C . ALA A 1 98 ? -12.288 4.534 0.823 1.00 94.12 98 ALA A C 1
ATOM 704 O O . ALA A 1 98 ? -13.431 4.309 1.213 1.00 94.12 98 ALA A O 1
ATOM 705 N N . VAL A 1 99 ? -11.275 4.746 1.664 1.00 93.38 99 VAL A N 1
ATOM 706 C CA . VAL A 1 99 ? -11.396 4.629 3.122 1.00 93.38 99 VAL A CA 1
ATOM 707 C C . VAL A 1 99 ? -12.412 5.645 3.684 1.00 93.38 99 VAL A C 1
ATOM 709 O O . VAL A 1 99 ? -13.359 5.211 4.351 1.00 93.38 99 VAL A O 1
ATOM 712 N N . PRO A 1 100 ? -12.340 6.954 3.360 1.00 93.06 100 PRO A N 1
ATOM 713 C CA . PRO A 1 100 ? -13.370 7.916 3.753 1.00 93.06 100 PRO A CA 1
ATOM 714 C C . PRO A 1 100 ? -14.746 7.627 3.144 1.00 93.06 100 PRO A C 1
ATOM 716 O O . PRO A 1 100 ? -15.763 7.755 3.826 1.00 93.06 100 PRO A O 1
ATOM 719 N N . LEU A 1 101 ? -14.805 7.241 1.863 1.00 94.94 101 LEU A N 1
ATOM 720 C CA . LEU A 1 101 ? -16.072 6.995 1.162 1.00 94.94 101 LEU A CA 1
ATOM 721 C C . LEU A 1 101 ? -16.840 5.803 1.753 1.00 94.94 101 LEU A C 1
ATOM 723 O O . LEU A 1 101 ? -18.070 5.812 1.765 1.00 94.94 101 LEU A O 1
ATOM 727 N N . LEU A 1 102 ? -16.118 4.807 2.267 1.00 93.31 102 LEU A N 1
ATOM 728 C CA . LEU A 1 102 ? -16.676 3.651 2.967 1.00 93.31 102 LEU A CA 1
ATOM 729 C C . LEU A 1 102 ? -16.986 3.934 4.448 1.00 93.31 102 LEU A C 1
ATOM 731 O O . LEU A 1 102 ? -17.479 3.049 5.140 1.00 93.31 102 LEU A O 1
ATOM 735 N N . GLY A 1 103 ? -16.715 5.147 4.944 1.00 92.06 103 GLY A N 1
ATOM 736 C CA . GLY A 1 103 ? -16.942 5.521 6.343 1.00 92.06 103 GLY A CA 1
ATOM 737 C C . GLY A 1 103 ? -15.943 4.903 7.325 1.00 92.06 103 GLY A C 1
ATOM 738 O O . GLY A 1 103 ? -16.198 4.877 8.528 1.00 92.06 103 GLY A O 1
ATOM 739 N N . LEU A 1 104 ? -14.806 4.409 6.830 1.00 91.38 104 LEU A N 1
ATOM 740 C CA . LEU A 1 104 ? -13.774 3.761 7.642 1.00 91.38 104 LEU A CA 1
ATOM 741 C C . LEU A 1 104 ? -12.827 4.783 8.306 1.00 91.38 104 LEU A C 1
ATOM 743 O O . LEU A 1 104 ? -12.183 4.471 9.306 1.00 91.38 104 LEU A O 1
ATOM 747 N N . SER A 1 105 ? -12.785 6.027 7.819 1.00 91.38 105 SER A N 1
ATOM 748 C CA . SER A 1 105 ? -12.061 7.155 8.430 1.00 91.38 105 SER A CA 1
ATOM 749 C C . SER A 1 105 ? -12.889 8.444 8.416 1.00 91.38 105 SER A C 1
ATOM 751 O O . SER A 1 105 ? -13.956 8.507 7.801 1.00 91.38 105 SER A O 1
ATOM 753 N N . LYS A 1 106 ? -12.367 9.505 9.051 1.00 90.75 106 LYS A N 1
ATOM 754 C CA . LYS A 1 106 ? -12.847 10.879 8.826 1.00 90.75 106 LYS A CA 1
ATOM 755 C C . LYS A 1 106 ? -12.614 11.297 7.369 1.00 90.75 106 LYS A C 1
ATOM 757 O O . LYS A 1 106 ? -11.843 10.660 6.641 1.00 90.75 106 LYS A O 1
ATOM 762 N N . ARG A 1 107 ? -13.269 12.376 6.933 1.00 91.88 107 ARG A N 1
ATOM 763 C CA . ARG A 1 107 ? -13.032 12.952 5.602 1.00 91.88 107 ARG A CA 1
ATOM 764 C C . ARG A 1 107 ? -11.623 13.547 5.526 1.00 91.88 107 ARG A C 1
ATOM 766 O O . ARG A 1 107 ? -11.153 14.086 6.526 1.00 91.88 107 ARG A O 1
ATOM 773 N N . PRO A 1 108 ? -11.002 13.580 4.334 1.00 89.19 108 PRO A N 1
ATOM 774 C CA . PRO A 1 108 ? -9.704 14.220 4.127 1.00 89.19 108 PRO A CA 1
ATOM 775 C C . PRO A 1 108 ? -9.591 15.623 4.730 1.00 89.19 108 PRO A C 1
ATOM 777 O O . PRO A 1 108 ? -8.633 15.946 5.410 1.00 89.19 108 PRO A O 1
ATOM 780 N N . THR A 1 109 ? -10.627 16.449 4.574 1.00 92.38 109 THR A N 1
ATOM 781 C CA . THR A 1 109 ? -10.642 17.837 5.064 1.00 92.38 109 THR A CA 1
ATOM 782 C C . THR A 1 109 ? -10.622 17.982 6.589 1.00 92.38 109 THR A C 1
ATOM 784 O O . THR A 1 109 ? -10.532 19.104 7.080 1.00 92.38 109 THR A O 1
ATOM 787 N N . GLU A 1 110 ? -10.794 16.889 7.333 1.00 92.56 110 GLU A N 1
ATOM 788 C CA . GLU A 1 110 ? -10.812 16.873 8.800 1.00 92.56 110 GLU A CA 1
ATOM 789 C C . GLU A 1 110 ? -9.440 16.544 9.406 1.00 92.56 110 GLU A C 1
ATOM 791 O O . GLU A 1 110 ? -9.258 16.724 10.609 1.00 92.56 110 GLU A O 1
ATOM 796 N N . TYR A 1 111 ? -8.481 16.082 8.598 1.00 90.31 111 TYR A N 1
ATOM 797 C CA . TYR A 1 111 ? -7.114 15.819 9.041 1.00 90.31 111 TYR A CA 1
ATOM 798 C C . TYR A 1 111 ? -6.207 17.039 8.806 1.00 90.31 111 TYR A C 1
ATOM 800 O O . TYR A 1 111 ? -6.408 17.804 7.857 1.00 90.31 111 TYR A O 1
ATOM 808 N N . PRO A 1 112 ? -5.183 17.256 9.652 1.00 94.69 112 PRO A N 1
ATOM 809 C CA . PRO A 1 112 ? -4.203 18.301 9.406 1.00 94.69 112 PRO A CA 1
ATOM 810 C C . PRO A 1 112 ? -3.331 17.957 8.190 1.00 94.69 112 PRO A C 1
ATOM 812 O O . PRO A 1 112 ? -3.068 16.794 7.882 1.00 94.69 112 PRO A O 1
ATOM 815 N N . LEU A 1 113 ? -2.807 18.987 7.513 1.00 94.12 113 LEU A N 1
ATOM 816 C CA . LEU A 1 113 ? -1.948 18.820 6.329 1.00 94.12 113 LEU A CA 1
ATOM 817 C C . LEU A 1 113 ? -0.721 17.926 6.599 1.00 94.12 113 LEU A C 1
ATOM 819 O O . LEU A 1 113 ? -0.258 17.221 5.704 1.00 94.12 113 LEU A O 1
ATOM 823 N N . SER A 1 114 ? -0.205 17.932 7.830 1.00 94.25 114 SER A N 1
ATOM 824 C CA . SER A 1 114 ? 0.888 17.058 8.268 1.00 94.25 114 SER A CA 1
ATOM 825 C C . SER A 1 114 ? 0.550 15.573 8.125 1.00 94.25 114 SER A C 1
ATOM 827 O O . SER A 1 114 ? 1.416 14.812 7.696 1.00 94.25 114 SER A O 1
ATOM 829 N N . THR A 1 115 ? -0.687 15.164 8.420 1.00 93.25 115 THR A N 1
ATOM 830 C CA . THR A 1 115 ? -1.145 13.774 8.280 1.00 93.25 115 THR A CA 1
ATOM 831 C C . THR A 1 115 ? -1.136 13.345 6.820 1.00 93.25 115 THR A C 1
ATOM 833 O O . THR A 1 115 ? -0.598 12.288 6.506 1.00 93.25 115 THR A O 1
ATOM 836 N N . HIS A 1 116 ? -1.623 14.193 5.909 1.00 93.56 116 HIS A N 1
ATOM 837 C CA . HIS A 1 116 ? -1.588 13.906 4.471 1.00 93.56 116 HIS A CA 1
ATOM 838 C C . HIS A 1 116 ? -0.159 13.781 3.939 1.00 93.56 116 HIS A C 1
ATOM 840 O O . HIS A 1 116 ? 0.147 12.868 3.177 1.00 93.56 116 HIS A O 1
ATOM 846 N N . ILE A 1 117 ? 0.742 14.674 4.359 1.00 96.38 117 ILE A N 1
ATOM 847 C CA . ILE A 1 117 ? 2.153 14.621 3.953 1.00 96.38 117 ILE A CA 1
ATOM 848 C C . ILE A 1 117 ? 2.822 13.354 4.493 1.00 96.38 117 ILE A C 1
ATOM 850 O O . ILE A 1 117 ? 3.574 12.703 3.767 1.00 96.38 117 ILE A O 1
ATOM 854 N N . TYR A 1 118 ? 2.551 12.996 5.748 1.00 96.25 118 TYR A N 1
ATOM 855 C CA . TYR A 1 118 ? 3.074 11.778 6.357 1.00 96.25 118 TYR A CA 1
ATOM 856 C C . TYR A 1 118 ? 2.559 10.519 5.646 1.00 96.25 118 TYR A C 1
ATOM 858 O O . TYR A 1 118 ? 3.355 9.644 5.296 1.00 96.25 118 TYR A O 1
ATOM 866 N N . ALA A 1 119 ? 1.254 10.450 5.372 1.00 94.88 119 ALA A N 1
ATOM 867 C CA . ALA A 1 119 ? 0.639 9.348 4.640 1.00 94.88 119 ALA A CA 1
ATOM 868 C C . ALA A 1 119 ? 1.228 9.226 3.226 1.00 94.88 119 ALA A C 1
ATOM 870 O O . ALA A 1 119 ? 1.655 8.142 2.827 1.00 94.88 119 ALA A O 1
ATOM 871 N N . LEU A 1 120 ? 1.364 10.342 2.505 1.00 97.56 120 LEU A N 1
ATOM 872 C CA . LEU A 1 120 ? 1.975 10.380 1.176 1.00 97.56 120 LEU A CA 1
ATOM 873 C C . LEU A 1 120 ? 3.439 9.914 1.194 1.00 97.56 120 LEU A C 1
ATOM 875 O O . LEU A 1 120 ? 3.845 9.111 0.354 1.00 97.56 120 LEU A O 1
ATOM 879 N N . ALA A 1 121 ? 4.236 10.382 2.157 1.00 98.12 121 ALA A N 1
ATOM 880 C CA . ALA A 1 121 ? 5.630 9.968 2.303 1.00 98.12 121 ALA A CA 1
ATOM 881 C C . ALA A 1 121 ? 5.749 8.467 2.613 1.00 98.12 121 ALA A C 1
ATOM 883 O O . ALA A 1 121 ? 6.589 7.779 2.029 1.00 98.12 121 ALA A O 1
ATOM 884 N N . SER A 1 122 ? 4.876 7.942 3.473 1.00 97.44 122 SER A N 1
ATOM 885 C CA . SER A 1 122 ? 4.803 6.507 3.772 1.00 97.44 122 SER A CA 1
ATOM 886 C C . SER A 1 122 ? 4.466 5.702 2.515 1.00 97.44 122 SER A C 1
ATOM 888 O O . SER A 1 122 ? 5.104 4.691 2.218 1.00 97.44 122 SER A O 1
ATOM 890 N N . HIS A 1 123 ? 3.552 6.212 1.691 1.00 97.94 123 HIS A N 1
ATOM 891 C CA . HIS A 1 123 ? 3.190 5.599 0.420 1.00 97.94 123 HIS A CA 1
ATOM 892 C C . HIS A 1 123 ? 4.288 5.682 -0.645 1.00 97.94 123 HIS A C 1
ATOM 894 O O . HIS A 1 123 ? 4.415 4.770 -1.464 1.00 97.94 123 HIS A O 1
ATOM 900 N N . PHE A 1 124 ? 5.137 6.710 -0.624 1.00 98.38 124 PHE A N 1
ATOM 901 C CA . PHE A 1 124 ? 6.349 6.736 -1.448 1.00 98.38 124 PHE A CA 1
ATOM 902 C C . PHE A 1 124 ? 7.299 5.604 -1.064 1.00 98.38 124 PHE A C 1
ATOM 904 O O . PHE A 1 124 ? 7.792 4.898 -1.944 1.00 98.38 124 PHE A O 1
ATOM 911 N N . VAL A 1 125 ? 7.527 5.396 0.237 1.00 98.44 125 VAL A N 1
ATOM 912 C CA . VAL A 1 125 ? 8.368 4.295 0.730 1.00 98.44 125 VAL A CA 1
ATOM 913 C C . VAL A 1 125 ? 7.771 2.945 0.338 1.00 98.44 125 VAL A C 1
ATOM 915 O O . VAL A 1 125 ? 8.496 2.085 -0.168 1.00 98.44 125 VAL A O 1
ATOM 918 N N . TYR A 1 126 ? 6.459 2.772 0.496 1.00 98.06 126 TYR A N 1
ATOM 919 C CA . TYR A 1 126 ? 5.750 1.570 0.063 1.00 98.06 126 TYR A CA 1
ATOM 920 C C . TYR A 1 126 ? 5.907 1.315 -1.446 1.00 98.06 126 TYR A C 1
ATOM 922 O O . TYR A 1 126 ? 6.300 0.217 -1.851 1.00 98.06 126 TYR A O 1
ATOM 930 N N . GLY A 1 127 ? 5.673 2.329 -2.285 1.00 98.06 127 GLY A N 1
ATOM 931 C CA . GLY A 1 127 ? 5.800 2.221 -3.739 1.00 98.06 127 GLY A CA 1
ATOM 932 C C . GLY A 1 127 ? 7.226 1.891 -4.187 1.00 98.06 127 GLY A C 1
ATOM 933 O O . GLY A 1 127 ? 7.426 0.972 -4.984 1.00 98.06 127 GLY A O 1
ATOM 934 N N . LEU A 1 128 ? 8.222 2.573 -3.614 1.00 98.38 128 LEU A N 1
ATOM 935 C CA . LEU A 1 128 ? 9.638 2.302 -3.867 1.00 98.38 128 LEU A CA 1
ATOM 936 C C . LEU A 1 128 ? 10.023 0.874 -3.480 1.00 98.38 128 LEU A C 1
ATOM 938 O O . LEU A 1 128 ? 10.647 0.157 -4.263 1.00 98.38 128 LEU A O 1
ATOM 942 N N . THR A 1 129 ? 9.621 0.449 -2.284 1.00 98.38 129 THR A N 1
ATOM 943 C CA . THR A 1 129 ? 9.888 -0.904 -1.787 1.00 98.38 129 THR A CA 1
ATOM 944 C C . THR A 1 129 ? 9.242 -1.948 -2.692 1.00 98.38 129 THR A C 1
ATOM 946 O O . THR A 1 129 ? 9.890 -2.926 -3.063 1.00 98.38 129 THR A O 1
ATOM 949 N N . THR A 1 130 ? 8.001 -1.711 -3.122 1.00 98.31 130 THR A N 1
ATOM 950 C CA . THR A 1 130 ? 7.277 -2.601 -4.036 1.00 98.31 130 THR A CA 1
ATOM 951 C C . THR A 1 130 ? 8.015 -2.760 -5.366 1.00 98.31 130 THR A C 1
ATOM 953 O O . THR A 1 130 ? 8.201 -3.889 -5.822 1.00 98.31 130 THR A O 1
ATOM 956 N N . ASP A 1 131 ? 8.492 -1.671 -5.984 1.00 98.06 131 ASP A N 1
ATOM 957 C CA . ASP A 1 131 ? 9.233 -1.771 -7.251 1.00 98.06 131 ASP A CA 1
ATOM 958 C C . ASP A 1 131 ? 10.598 -2.457 -7.079 1.00 98.06 131 ASP A C 1
ATOM 960 O O . ASP A 1 131 ? 10.993 -3.252 -7.933 1.00 98.06 131 ASP A O 1
ATOM 964 N N . ILE A 1 132 ? 11.297 -2.228 -5.961 1.00 98.06 132 ILE A N 1
ATOM 965 C CA . ILE A 1 132 ? 12.544 -2.943 -5.644 1.00 98.06 132 ILE A CA 1
ATOM 966 C C . ILE A 1 132 ? 12.289 -4.449 -5.541 1.00 98.06 132 ILE A C 1
ATOM 968 O O . ILE A 1 132 ? 12.985 -5.233 -6.191 1.00 98.06 132 ILE A O 1
ATOM 972 N N . VAL A 1 133 ? 11.282 -4.859 -4.765 1.00 97.75 133 VAL A N 1
ATOM 973 C CA . VAL A 1 133 ? 10.923 -6.274 -4.595 1.00 97.75 133 VAL A CA 1
ATOM 974 C C . VAL A 1 133 ? 10.515 -6.887 -5.932 1.00 97.75 133 VAL A C 1
ATOM 976 O O . VAL A 1 133 ? 11.020 -7.948 -6.294 1.00 97.75 133 VAL A O 1
ATOM 979 N N . ARG A 1 134 ? 9.678 -6.198 -6.717 1.00 97.06 134 ARG A N 1
ATOM 980 C CA . ARG A 1 134 ? 9.281 -6.639 -8.062 1.00 97.06 134 ARG A CA 1
ATOM 981 C C . ARG A 1 134 ? 10.499 -6.875 -8.958 1.00 97.06 134 ARG A C 1
ATOM 983 O O . ARG A 1 134 ? 10.584 -7.925 -9.592 1.00 97.06 134 ARG A O 1
ATOM 990 N N . ARG A 1 135 ? 11.451 -5.933 -9.009 1.00 96.38 135 ARG A N 1
ATOM 991 C CA . ARG A 1 135 ? 12.695 -6.078 -9.793 1.00 96.38 135 ARG A CA 1
ATOM 992 C C . ARG A 1 135 ? 13.527 -7.259 -9.316 1.00 96.38 135 ARG A C 1
ATOM 994 O O . ARG A 1 135 ? 14.013 -8.016 -10.151 1.00 96.38 135 ARG A O 1
ATOM 1001 N N . ALA A 1 136 ? 13.675 -7.421 -8.002 1.00 97.19 136 ALA A N 1
ATOM 1002 C CA . ALA A 1 136 ? 14.419 -8.529 -7.419 1.00 97.19 136 ALA A CA 1
ATOM 1003 C C . ALA A 1 136 ? 13.797 -9.875 -7.817 1.00 97.19 136 ALA A C 1
ATOM 1005 O O . ALA A 1 136 ? 14.493 -10.721 -8.373 1.00 97.19 136 ALA A O 1
ATOM 1006 N N . VAL A 1 137 ? 12.481 -10.035 -7.644 1.00 96.25 137 VAL A N 1
ATOM 1007 C CA . VAL A 1 137 ? 11.750 -11.245 -8.054 1.00 96.25 137 VAL A CA 1
ATOM 1008 C C . VAL A 1 137 ? 11.892 -11.486 -9.556 1.00 96.25 137 VAL A C 1
ATOM 1010 O O . VAL A 1 137 ? 12.249 -12.586 -9.965 1.00 96.25 137 VAL A O 1
ATOM 1013 N N . ARG A 1 138 ? 11.689 -10.458 -10.389 1.00 94.94 138 ARG A N 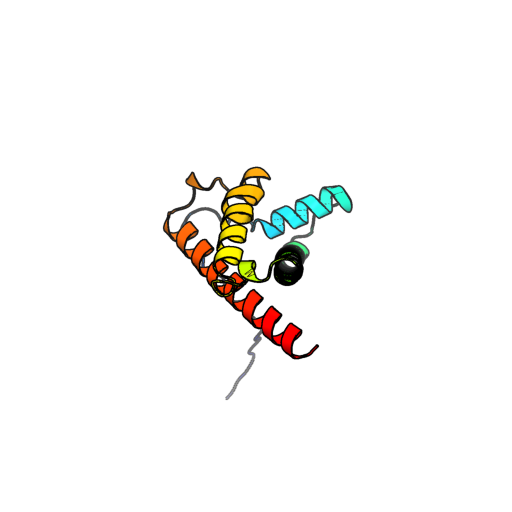1
ATOM 1014 C CA . ARG A 1 138 ? 11.824 -10.573 -11.848 1.00 94.94 138 ARG A CA 1
ATOM 1015 C C . ARG A 1 138 ? 13.249 -10.938 -12.279 1.00 94.94 138 ARG A C 1
ATOM 1017 O O . ARG A 1 138 ? 13.393 -11.613 -13.284 1.00 94.94 138 ARG A O 1
ATOM 1024 N N . SER A 1 139 ? 14.279 -10.532 -11.537 1.00 95.44 139 SER A N 1
ATOM 1025 C CA . SER A 1 139 ? 15.676 -10.895 -11.825 1.00 95.44 139 SER A CA 1
ATOM 1026 C C . SER A 1 139 ? 16.045 -12.342 -11.468 1.00 95.44 139 SER A C 1
ATOM 1028 O O . SER A 1 139 ? 17.092 -12.820 -11.897 1.00 95.44 139 SER A O 1
ATOM 1030 N N . MET A 1 140 ? 15.213 -13.024 -10.675 1.00 95.75 140 MET A N 1
ATOM 1031 C CA . MET A 1 140 ? 15.404 -14.422 -10.263 1.00 95.75 140 MET A CA 1
ATOM 1032 C C . MET A 1 140 ? 14.660 -15.425 -11.160 1.00 95.75 140 MET A C 1
ATOM 1034 O O . MET A 1 140 ? 14.863 -16.630 -11.005 1.00 95.75 140 MET A O 1
ATOM 1038 N N . LEU A 1 141 ? 13.785 -14.936 -12.044 1.00 88.31 141 LEU A N 1
ATOM 1039 C CA . LEU A 1 141 ? 13.002 -15.714 -13.008 1.00 88.31 141 LEU A CA 1
ATOM 1040 C C . LEU A 1 141 ? 13.663 -15.668 -14.388 1.00 88.31 141 LEU A C 1
ATOM 1042 O O . LEU A 1 141 ? 13.677 -16.727 -15.050 1.00 88.31 141 LEU A O 1
#